Protein AF-A0A1H8G349-F1 (afdb_monomer)

Radius of gyration: 17.14 Å; Cα contacts (8 Å, |Δi|>4): 91; chains: 1; bounding box: 34×31×51 Å

Sequence (116 aa):
MIALGVAALLVVVFLASGEGEAGPAPLNGSLQYAPAMGALAVFAILTWRRGHVLRHWALAAAGVFALSLVFRTVDLAVCAAFPTGSHFMWHVLNGAMVAILLQMLVRAPAVGRMRA

Solvent-accessible surface area (backbone atoms only — not comparable to full-atom values): 6381 Å² total; per-residue (Å²): 109,68,70,59,52,51,50,52,49,52,51,40,49,57,51,50,62,69,72,82,65,100,58,91,40,68,53,68,58,49,59,44,46,47,52,61,52,49,53,40,44,52,50,18,52,54,29,48,77,67,68,41,93,60,20,66,43,36,43,49,26,36,51,36,42,55,53,16,50,50,32,41,42,43,16,77,75,42,27,83,84,38,84,82,42,36,50,66,53,22,55,53,28,47,53,48,23,52,50,39,51,50,54,41,59,75,66,50,78,62,96,82,70,87,76,128

Structure (mmCIF, N/CA/C/O backbone):
data_AF-A0A1H8G349-F1
#
_entry.id   AF-A0A1H8G349-F1
#
loop_
_atom_site.group_PDB
_atom_site.id
_atom_site.type_symbol
_atom_site.label_atom_id
_atom_site.label_alt_id
_atom_site.label_comp_id
_atom_site.label_asym_id
_atom_site.label_entity_id
_atom_site.label_seq_id
_atom_site.pdbx_PDB_ins_code
_atom_site.Cartn_x
_atom_site.Cartn_y
_atom_site.Cartn_z
_atom_site.occupancy
_atom_site.B_iso_or_equiv
_atom_site.auth_seq_id
_atom_site.auth_comp_id
_atom_site.auth_asym_id
_atom_site.auth_atom_id
_atom_site.pdbx_PDB_model_num
ATOM 1 N N . MET A 1 1 ? -6.806 18.713 18.570 1.00 50.72 1 MET A N 1
ATOM 2 C CA . MET A 1 1 ? -7.136 17.483 17.808 1.00 50.72 1 MET A CA 1
ATOM 3 C C . MET A 1 1 ? -7.536 17.796 16.368 1.00 50.72 1 MET A C 1
ATOM 5 O O . MET A 1 1 ? -6.906 17.260 15.472 1.00 50.72 1 MET A O 1
ATOM 9 N N . ILE A 1 2 ? -8.484 18.714 16.133 1.00 47.91 2 ILE A N 1
ATOM 10 C CA . ILE A 1 2 ? -8.919 19.113 14.776 1.00 47.91 2 ILE A CA 1
ATOM 11 C C . ILE A 1 2 ? -7.767 19.721 13.954 1.00 47.91 2 ILE A C 1
ATOM 13 O O . ILE A 1 2 ? -7.504 19.259 12.853 1.00 47.91 2 ILE A O 1
ATOM 17 N N . ALA A 1 3 ? -7.002 20.662 14.519 1.00 46.59 3 ALA A N 1
ATOM 18 C CA . ALA A 1 3 ? -5.862 21.285 13.830 1.00 46.59 3 ALA A CA 1
ATOM 19 C C . ALA A 1 3 ? -4.746 20.292 13.440 1.00 46.59 3 ALA A C 1
ATOM 21 O O . ALA A 1 3 ? -4.138 20.430 12.386 1.00 46.59 3 ALA A O 1
ATOM 22 N N . LEU A 1 4 ? -4.518 19.252 14.253 1.00 62.00 4 LEU A N 1
ATOM 23 C CA . LEU A 1 4 ? -3.548 18.192 13.950 1.00 62.00 4 LEU A CA 1
ATOM 24 C C . LEU A 1 4 ? -4.054 17.259 12.841 1.00 62.00 4 LEU A C 1
ATOM 26 O O . LEU A 1 4 ? -3.272 16.849 11.990 1.00 62.00 4 LEU A O 1
ATOM 30 N N . GLY A 1 5 ? -5.357 16.961 12.823 1.00 59.41 5 GLY A N 1
ATOM 31 C CA . GLY A 1 5 ? -5.985 16.196 11.744 1.00 59.41 5 GLY A CA 1
ATOM 32 C C . GLY A 1 5 ? -5.969 16.945 10.411 1.00 59.41 5 GLY A C 1
ATOM 33 O O . GLY A 1 5 ? -5.656 16.352 9.385 1.00 59.41 5 GLY A O 1
ATOM 34 N N . VAL A 1 6 ? -6.225 18.256 10.434 1.00 60.81 6 VAL A N 1
ATOM 35 C CA . VAL A 1 6 ? -6.151 19.126 9.249 1.00 60.81 6 VAL A CA 1
ATOM 36 C C . VAL A 1 6 ? -4.711 19.252 8.750 1.00 60.81 6 VAL A C 1
ATOM 38 O O . VAL A 1 6 ? -4.479 19.110 7.557 1.00 60.81 6 VAL A O 1
ATOM 41 N N . ALA A 1 7 ? -3.729 19.433 9.636 1.00 62.72 7 ALA A N 1
ATOM 42 C CA . ALA A 1 7 ? -2.320 19.484 9.244 1.00 62.72 7 ALA A CA 1
ATOM 43 C C . ALA A 1 7 ? -1.836 18.157 8.635 1.00 62.72 7 ALA A C 1
ATOM 45 O O . ALA A 1 7 ? -1.178 18.163 7.600 1.00 62.72 7 ALA A O 1
ATOM 46 N N . ALA A 1 8 ? -2.209 17.016 9.225 1.00 68.81 8 ALA A N 1
ATOM 47 C CA . ALA A 1 8 ? -1.892 15.705 8.664 1.00 68.81 8 ALA A CA 1
ATOM 48 C C . ALA A 1 8 ? -2.554 15.496 7.292 1.00 68.81 8 ALA A C 1
ATOM 50 O O . ALA A 1 8 ? -1.901 15.015 6.370 1.00 68.81 8 ALA A O 1
ATOM 51 N N . LEU A 1 9 ? -3.819 15.905 7.138 1.00 70.62 9 LEU A N 1
ATOM 52 C CA . LEU A 1 9 ? -4.535 15.843 5.865 1.00 70.62 9 LEU A CA 1
ATOM 53 C C . LEU A 1 9 ? -3.862 16.717 4.800 1.00 70.62 9 LEU A C 1
ATOM 55 O O . LEU A 1 9 ? -3.625 16.244 3.696 1.00 70.62 9 LEU A O 1
ATOM 59 N N . LEU A 1 10 ? -3.506 17.958 5.134 1.00 66.12 10 LEU A N 1
ATOM 60 C CA . LEU A 1 10 ? -2.839 18.885 4.218 1.00 66.12 10 LEU A CA 1
ATOM 61 C C . LEU A 1 10 ? -1.447 18.393 3.810 1.00 66.12 10 LEU A C 1
ATOM 63 O O . LEU A 1 10 ? -1.094 18.503 2.643 1.00 66.12 10 LEU A O 1
ATOM 67 N N . VAL A 1 11 ? -0.681 17.800 4.730 1.00 66.19 11 VAL A N 1
ATOM 68 C CA . VAL A 1 11 ? 0.620 17.183 4.421 1.00 66.19 11 VAL A CA 1
ATOM 69 C C . VAL A 1 11 ? 0.448 15.975 3.502 1.00 66.19 11 VAL A C 1
ATOM 71 O O . VAL A 1 11 ? 1.182 15.838 2.530 1.00 66.19 11 VAL A O 1
ATOM 74 N N . VAL A 1 12 ? -0.538 15.113 3.764 1.00 67.31 12 VAL A N 1
ATOM 75 C CA . VAL A 1 12 ? -0.835 13.961 2.899 1.00 67.31 12 VAL A CA 1
ATOM 76 C C . VAL A 1 12 ? -1.261 14.416 1.504 1.00 67.31 12 VAL A C 1
ATOM 78 O O . VAL A 1 12 ? -0.772 13.864 0.524 1.00 67.31 12 VAL A O 1
ATOM 81 N N . VAL A 1 13 ? -2.121 15.433 1.410 1.00 67.88 13 VAL A N 1
ATOM 82 C CA . VAL A 1 13 ? -2.568 16.009 0.135 1.00 67.88 13 VAL A CA 1
ATOM 83 C C . VAL A 1 13 ? -1.396 16.637 -0.615 1.00 67.88 13 VAL A C 1
ATOM 85 O O . VAL A 1 13 ? -1.206 16.314 -1.778 1.00 67.88 13 VAL A O 1
ATOM 88 N N . PHE A 1 14 ? -0.570 17.446 0.053 1.00 67.00 14 PHE A N 1
ATOM 89 C CA . PHE A 1 14 ? 0.598 18.101 -0.543 1.00 67.00 14 PHE A CA 1
ATOM 90 C C . PHE A 1 14 ? 1.635 17.101 -1.077 1.00 67.00 14 PHE A C 1
ATOM 92 O O . PHE A 1 14 ? 2.177 17.282 -2.163 1.00 67.00 14 PHE A O 1
ATOM 99 N N . LEU A 1 15 ? 1.894 16.018 -0.336 1.00 64.44 15 LEU A N 1
ATOM 100 C CA . LEU A 1 15 ? 2.810 14.961 -0.769 1.00 64.44 15 LEU A CA 1
ATOM 101 C C . LEU A 1 15 ? 2.214 14.070 -1.877 1.00 64.44 15 LEU A C 1
ATOM 103 O O . LEU A 1 15 ? 2.966 13.476 -2.645 1.00 64.44 15 LEU A O 1
ATOM 107 N N . ALA A 1 16 ? 0.884 13.959 -1.955 1.00 60.84 16 ALA A N 1
ATOM 108 C CA . ALA A 1 16 ? 0.184 13.220 -3.008 1.00 60.84 16 ALA A CA 1
ATOM 109 C C . ALA A 1 16 ? 0.005 14.043 -4.298 1.00 60.84 16 ALA A C 1
ATOM 111 O O . ALA A 1 16 ? -0.092 13.462 -5.373 1.00 60.84 16 ALA A O 1
ATOM 112 N N . SER A 1 17 ? -0.013 15.378 -4.204 1.00 62.50 17 SER A N 1
ATOM 113 C CA . SER A 1 17 ? -0.189 16.310 -5.327 1.00 62.50 17 SER A CA 1
ATOM 114 C C . SER A 1 17 ? 1.108 16.669 -6.061 1.00 62.50 17 SER A C 1
ATOM 116 O O . SER A 1 17 ? 1.125 17.628 -6.828 1.00 62.50 17 SER A O 1
ATOM 118 N N . GLY A 1 18 ? 2.206 15.947 -5.817 1.00 55.56 18 GLY A N 1
ATOM 119 C CA . GLY A 1 18 ? 3.453 16.088 -6.570 1.00 55.56 18 GLY A CA 1
ATOM 120 C C . GLY A 1 18 ? 3.299 15.565 -7.998 1.00 55.56 18 GLY A C 1
ATOM 121 O O . GLY A 1 18 ? 3.813 14.497 -8.324 1.00 55.56 18 GLY A O 1
ATOM 122 N N . GLU A 1 19 ? 2.557 16.287 -8.833 1.00 51.28 19 GLU A N 1
ATOM 123 C CA . GLU A 1 19 ? 2.475 16.022 -10.263 1.00 51.28 19 GLU A CA 1
ATOM 124 C C . GLU A 1 19 ? 3.717 16.564 -10.979 1.00 51.28 19 GLU A C 1
ATOM 126 O O . GLU A 1 19 ? 4.107 17.714 -10.795 1.00 51.28 19 GLU A O 1
ATOM 131 N N . GLY A 1 20 ? 4.280 15.739 -11.863 1.00 52.00 20 GLY A N 1
ATOM 132 C CA . GLY A 1 20 ? 4.875 16.234 -13.102 1.00 52.00 20 GLY A CA 1
ATOM 133 C C . GLY A 1 20 ? 6.312 16.740 -13.037 1.00 52.00 20 GLY A C 1
ATOM 134 O O . GLY A 1 20 ? 6.565 17.912 -13.274 1.00 52.00 20 GLY A O 1
ATOM 135 N N . GLU A 1 21 ? 7.272 15.831 -12.906 1.00 45.91 21 GLU A N 1
ATOM 136 C CA . GLU A 1 21 ? 8.562 16.029 -13.572 1.00 45.91 21 GLU A CA 1
ATOM 137 C C . GLU A 1 21 ? 8.535 15.182 -14.848 1.00 45.91 21 GLU A C 1
ATOM 139 O O . GLU A 1 21 ? 8.532 13.953 -14.787 1.00 45.91 21 GLU A O 1
ATOM 144 N N . ALA A 1 22 ? 8.496 15.835 -16.013 1.00 49.28 22 ALA A N 1
ATOM 145 C CA . ALA A 1 22 ? 8.63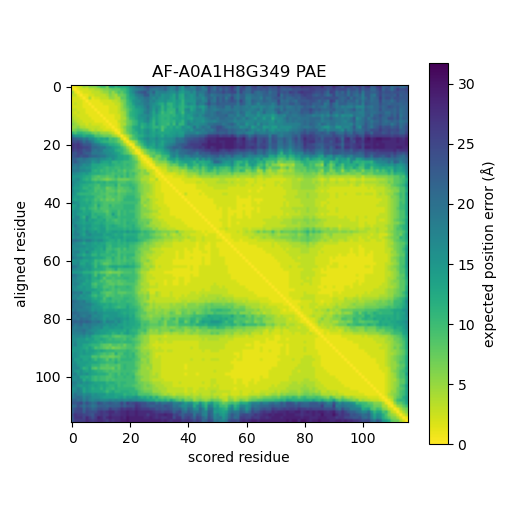1 15.227 -17.34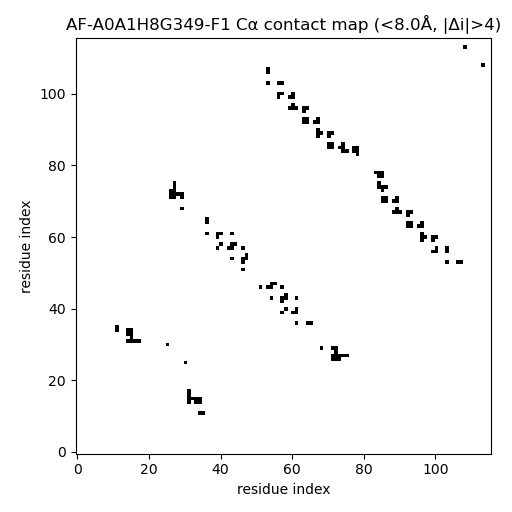3 1.00 49.28 22 ALA A CA 1
ATOM 146 C C . ALA A 1 22 ? 10.069 14.718 -17.616 1.00 49.28 22 ALA A C 1
ATOM 148 O O . ALA A 1 22 ? 10.578 14.800 -18.733 1.00 49.28 22 ALA A O 1
ATOM 149 N N . GLY A 1 23 ? 10.734 14.218 -16.573 1.00 54.38 23 GLY A N 1
ATOM 150 C CA . GLY A 1 23 ? 12.042 13.573 -16.582 1.00 54.38 23 GLY A 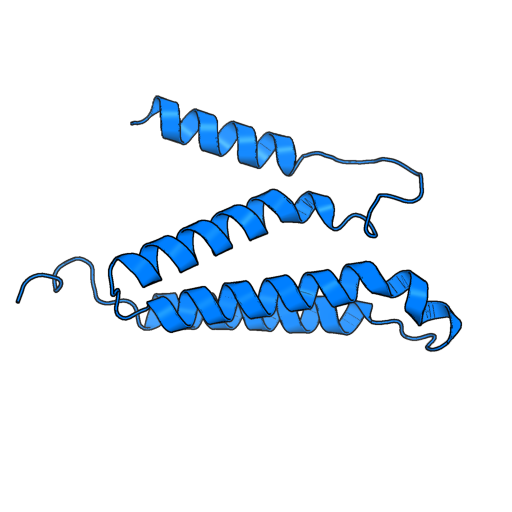CA 1
ATOM 151 C C . GLY A 1 23 ? 11.948 12.163 -15.986 1.00 54.38 23 GLY A C 1
ATOM 152 O O . GLY A 1 23 ? 10.853 11.714 -15.640 1.00 54.38 23 GLY A O 1
ATOM 153 N N . PRO A 1 24 ? 13.064 11.424 -15.856 1.00 58.53 24 PRO A N 1
ATOM 154 C CA . PRO A 1 24 ? 13.068 10.136 -15.173 1.00 58.53 24 PRO A CA 1
ATOM 155 C C . PRO A 1 24 ? 12.737 10.356 -13.691 1.00 58.53 24 PRO A C 1
ATOM 157 O O . PRO A 1 24 ? 13.614 10.610 -12.867 1.00 58.53 24 PRO A O 1
ATOM 160 N N . ALA A 1 25 ? 11.445 10.307 -13.361 1.00 63.75 25 ALA A N 1
ATOM 161 C CA . ALA A 1 25 ? 10.964 10.494 -12.006 1.00 63.75 25 ALA A CA 1
ATOM 162 C C . ALA A 1 25 ? 11.632 9.453 -11.089 1.00 63.75 25 ALA A C 1
ATOM 164 O O . ALA A 1 25 ? 11.626 8.259 -11.424 1.00 63.75 25 ALA A O 1
ATOM 165 N N . PRO A 1 26 ? 12.186 9.860 -9.933 1.00 66.25 26 PRO A N 1
ATOM 166 C CA . PRO A 1 26 ? 12.827 8.927 -9.023 1.00 66.25 26 PRO A CA 1
ATOM 167 C C . PRO A 1 26 ? 11.868 7.782 -8.672 1.00 66.25 26 PRO A C 1
ATOM 169 O O . PRO A 1 26 ? 10.692 8.001 -8.368 1.00 66.25 26 PRO A O 1
ATOM 172 N N . LEU A 1 27 ? 12.371 6.546 -8.744 1.00 70.12 27 LEU A N 1
ATOM 173 C CA . LEU A 1 27 ? 11.608 5.315 -8.491 1.00 70.12 27 LEU A CA 1
ATOM 174 C C . LEU A 1 27 ? 10.373 5.131 -9.404 1.00 70.12 27 LEU A C 1
ATOM 176 O O . LEU A 1 27 ? 9.345 4.616 -8.957 1.00 70.12 27 LEU A O 1
A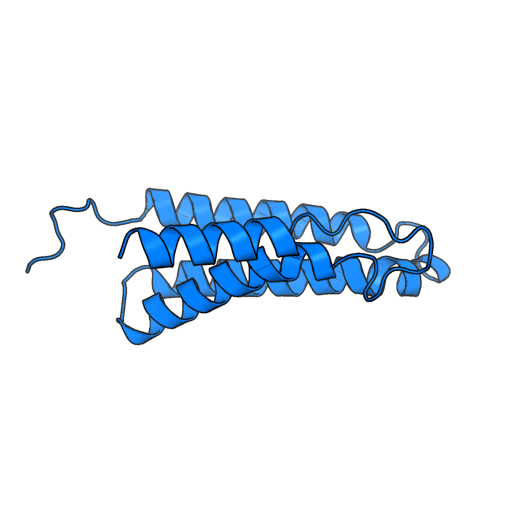TOM 180 N N . ASN A 1 28 ? 10.433 5.571 -10.665 1.00 77.25 28 ASN A N 1
ATOM 181 C CA . ASN A 1 28 ? 9.335 5.480 -11.646 1.00 77.25 28 ASN A CA 1
ATOM 182 C C . ASN A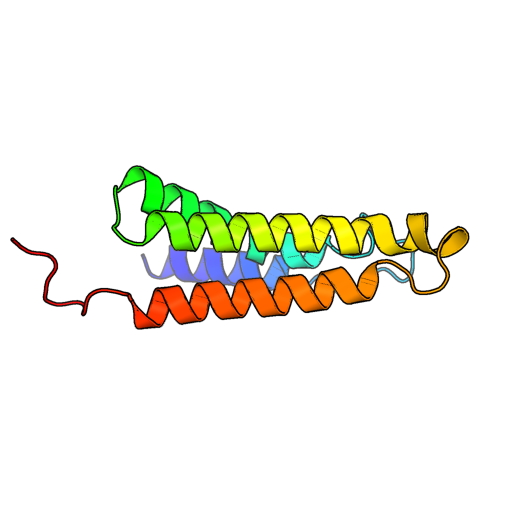 1 28 ? 8.023 6.116 -11.146 1.00 77.25 28 ASN A C 1
ATOM 184 O O . ASN A 1 28 ? 6.924 5.569 -11.304 1.00 77.25 28 ASN A O 1
ATOM 188 N N . GLY A 1 29 ? 8.142 7.257 -10.461 1.00 74.50 29 GLY A N 1
ATOM 189 C CA . GLY A 1 29 ? 6.998 7.974 -9.899 1.00 74.50 29 GLY A CA 1
ATOM 190 C C . GLY A 1 29 ? 6.324 7.244 -8.734 1.00 74.50 29 GLY A C 1
ATOM 191 O O . GLY A 1 29 ? 5.166 7.520 -8.432 1.00 74.50 29 GLY A O 1
ATOM 192 N N . SER A 1 30 ? 7.008 6.306 -8.068 1.00 80.50 30 SER A N 1
ATOM 193 C CA . SER A 1 30 ? 6.458 5.608 -6.895 1.00 80.50 30 SER A CA 1
ATOM 194 C C . SER A 1 30 ? 6.399 6.492 -5.640 1.00 80.50 30 SER A C 1
ATOM 196 O O . SER A 1 30 ? 5.682 6.171 -4.695 1.00 80.50 30 SER A O 1
ATOM 198 N N . LEU A 1 31 ? 7.107 7.629 -5.632 1.00 82.44 31 LEU A N 1
ATOM 199 C CA . LEU A 1 31 ? 7.134 8.572 -4.506 1.00 82.44 31 LEU A CA 1
ATOM 200 C C . LEU A 1 31 ? 5.764 9.180 -4.180 1.00 82.44 31 LEU A C 1
ATOM 202 O O . LEU A 1 31 ? 5.484 9.417 -3.008 1.00 82.44 31 LEU A O 1
ATOM 206 N N . GLN A 1 32 ? 4.878 9.336 -5.167 1.00 81.38 32 GLN A N 1
ATOM 207 C CA . GLN A 1 32 ? 3.503 9.804 -4.935 1.00 81.38 32 GLN A CA 1
ATOM 208 C C . GLN A 1 32 ? 2.703 8.873 -4.001 1.00 81.38 32 GLN A C 1
ATOM 210 O O . GLN A 1 32 ? 1.742 9.294 -3.365 1.00 81.38 32 GLN A O 1
ATOM 215 N N . TYR A 1 33 ? 3.107 7.600 -3.880 1.00 85.38 33 TYR A N 1
ATOM 216 C CA . TYR A 1 33 ? 2.476 6.628 -2.985 1.00 85.38 33 TYR A CA 1
ATOM 217 C C . TYR A 1 33 ? 3.062 6.642 -1.569 1.00 85.38 33 TYR A C 1
ATOM 219 O O . TYR A 1 33 ? 2.514 5.980 -0.684 1.00 85.38 33 TYR A O 1
ATOM 227 N N . ALA A 1 34 ? 4.145 7.388 -1.316 1.00 83.81 34 ALA A N 1
ATOM 228 C CA . ALA A 1 34 ? 4.787 7.447 -0.005 1.00 83.81 34 ALA A CA 1
ATOM 229 C C . ALA A 1 34 ? 3.828 7.865 1.129 1.00 83.81 34 ALA A C 1
ATOM 231 O O . ALA A 1 34 ? 3.877 7.227 2.183 1.00 83.81 34 ALA A O 1
ATOM 232 N N . PRO A 1 35 ? 2.904 8.834 0.950 1.00 84.94 35 PRO A N 1
ATOM 233 C CA . PRO A 1 35 ? 1.933 9.180 1.991 1.00 84.94 35 PRO A CA 1
ATOM 234 C C . PRO A 1 35 ? 0.975 8.033 2.304 1.00 84.94 35 PRO A C 1
ATOM 236 O O . PRO A 1 35 ? 0.739 7.726 3.471 1.00 84.94 35 PRO A O 1
ATOM 239 N N . ALA A 1 36 ? 0.460 7.360 1.270 1.00 87.62 36 ALA A N 1
ATOM 240 C CA . ALA A 1 36 ? -0.434 6.217 1.430 1.00 87.62 36 ALA A CA 1
ATOM 241 C C . ALA A 1 36 ? 0.278 5.047 2.127 1.00 87.62 36 ALA A C 1
ATOM 243 O O . ALA A 1 36 ? -0.255 4.463 3.072 1.00 87.62 36 ALA A O 1
ATOM 244 N N . MET A 1 37 ? 1.514 4.749 1.713 1.00 91.81 37 MET A N 1
ATOM 245 C CA . MET A 1 37 ? 2.333 3.697 2.314 1.00 91.81 37 MET A CA 1
ATOM 246 C C . MET A 1 37 ? 2.673 4.036 3.768 1.00 91.81 37 MET A C 1
ATOM 248 O O . MET A 1 37 ? 2.555 3.181 4.645 1.00 91.81 37 MET A O 1
ATOM 252 N N . GLY A 1 38 ? 3.029 5.293 4.045 1.00 89.06 38 GLY A N 1
ATOM 253 C CA . GLY A 1 38 ? 3.293 5.795 5.390 1.00 89.06 38 GLY A CA 1
ATOM 254 C C . GLY A 1 38 ? 2.073 5.677 6.302 1.00 89.06 38 GLY A C 1
ATOM 255 O O . GLY A 1 38 ? 2.182 5.142 7.405 1.00 89.06 38 GLY A O 1
ATOM 256 N N . ALA A 1 39 ? 0.895 6.094 5.834 1.00 87.94 39 ALA A N 1
ATOM 257 C CA . ALA A 1 39 ? -0.352 5.973 6.586 1.00 87.94 39 ALA A CA 1
ATOM 258 C C . ALA A 1 39 ? -0.686 4.507 6.909 1.00 87.94 39 ALA A C 1
ATOM 260 O O . ALA A 1 39 ? -0.980 4.175 8.062 1.00 87.94 39 ALA A O 1
ATOM 261 N N . LEU A 1 40 ? -0.583 3.617 5.917 1.00 93.00 40 LEU A N 1
ATOM 262 C CA . LEU A 1 40 ? -0.857 2.193 6.093 1.00 93.00 40 LEU A CA 1
ATOM 263 C C . LEU A 1 40 ? 0.161 1.522 7.031 1.00 93.00 40 LEU A C 1
ATOM 265 O O . LEU A 1 40 ? -0.230 0.738 7.896 1.00 93.00 40 LEU A O 1
ATOM 269 N N . ALA A 1 41 ? 1.446 1.875 6.931 1.00 92.81 41 ALA A N 1
ATOM 270 C CA . ALA A 1 41 ? 2.494 1.383 7.824 1.00 92.81 41 ALA A CA 1
ATOM 271 C C . ALA A 1 41 ? 2.278 1.841 9.274 1.00 92.81 41 ALA A C 1
ATOM 273 O O . ALA A 1 41 ? 2.321 1.021 10.193 1.00 92.81 41 ALA A O 1
ATOM 274 N N . VAL A 1 42 ? 1.987 3.128 9.493 1.00 92.94 42 VAL A N 1
ATOM 275 C CA . VAL A 1 42 ? 1.666 3.662 10.826 1.00 92.94 42 VAL A CA 1
ATOM 276 C C . VAL A 1 42 ? 0.457 2.934 11.407 1.00 92.94 42 VAL A C 1
ATOM 278 O O . VAL A 1 42 ? 0.496 2.493 12.556 1.00 92.94 42 VAL A O 1
ATOM 281 N N . PHE A 1 43 ? -0.5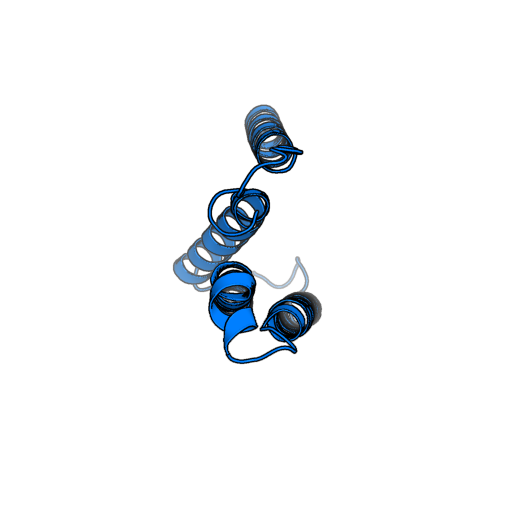97 2.739 10.616 1.00 90.69 43 PHE A N 1
ATOM 282 C CA . PHE A 1 43 ? -1.786 2.017 11.055 1.00 90.69 43 PHE A CA 1
ATOM 283 C C . PHE A 1 43 ? -1.490 0.550 11.413 1.00 90.69 43 PHE A C 1
ATOM 285 O O . PHE A 1 43 ? -1.927 0.064 12.463 1.00 90.69 43 PHE A O 1
ATOM 292 N N . ALA A 1 44 ? -0.688 -0.146 10.606 1.00 92.50 44 ALA A N 1
ATOM 293 C CA . ALA A 1 44 ? -0.250 -1.510 10.890 1.00 92.50 44 ALA A CA 1
ATOM 294 C C . ALA A 1 44 ? 0.582 -1.599 12.185 1.00 92.50 44 ALA A C 1
ATOM 296 O O . ALA A 1 44 ? 0.335 -2.462 13.029 1.00 92.50 44 ALA A O 1
ATOM 297 N N . ILE A 1 45 ? 1.506 -0.660 12.410 1.00 94.44 45 ILE A N 1
ATOM 298 C CA . ILE A 1 45 ? 2.315 -0.594 13.639 1.00 94.44 45 ILE A CA 1
ATOM 299 C C . ILE A 1 45 ? 1.436 -0.315 14.863 1.00 94.44 45 ILE A C 1
ATOM 301 O O . ILE A 1 45 ? 1.591 -0.958 15.904 1.00 94.44 45 ILE A O 1
ATOM 305 N N . LEU A 1 46 ? 0.500 0.632 14.762 1.00 92.62 46 LEU A N 1
ATOM 306 C CA . LEU A 1 46 ? -0.393 0.987 15.864 1.00 92.62 46 LEU A CA 1
ATOM 307 C C . LEU A 1 46 ? -1.318 -0.174 16.246 1.00 92.62 46 LEU A C 1
ATOM 309 O O . LEU A 1 46 ? -1.492 -0.448 17.435 1.00 92.62 46 LEU A O 1
ATOM 313 N N . THR A 1 47 ? -1.896 -0.869 15.263 1.00 91.94 47 THR A N 1
ATOM 314 C CA . THR A 1 47 ? -2.754 -2.040 15.512 1.00 91.94 47 THR A CA 1
ATOM 315 C C . THR A 1 47 ? -1.964 -3.209 16.101 1.00 91.94 47 THR A C 1
ATOM 317 O O . THR A 1 47 ? -2.463 -3.872 17.013 1.00 91.94 47 THR A O 1
ATOM 320 N N . TRP A 1 48 ? -0.716 -3.416 15.666 1.00 93.50 48 TRP A N 1
ATOM 321 C CA . TRP A 1 48 ? 0.193 -4.400 16.256 1.00 93.50 48 TRP A CA 1
ATOM 322 C C . TRP A 1 48 ? 0.505 -4.099 17.724 1.00 93.50 48 TRP A C 1
ATOM 324 O O . TRP A 1 48 ? 0.275 -4.947 18.586 1.00 93.50 48 TRP A O 1
ATOM 334 N N . ARG A 1 49 ? 0.961 -2.874 18.024 1.00 94.31 49 ARG A N 1
ATOM 335 C CA . ARG A 1 49 ? 1.343 -2.454 19.385 1.00 94.31 49 ARG A CA 1
ATOM 336 C C . ARG A 1 49 ? 0.183 -2.501 20.378 1.00 94.31 49 ARG A C 1
ATOM 338 O O . ARG A 1 49 ? 0.412 -2.743 21.555 1.00 94.31 49 ARG A O 1
ATOM 345 N N . ARG A 1 50 ? -1.051 -2.283 19.916 1.00 91.75 50 ARG A N 1
ATOM 346 C CA . ARG A 1 50 ? -2.261 -2.367 20.753 1.00 91.75 50 ARG A CA 1
ATOM 347 C C . ARG A 1 50 ? -2.847 -3.776 20.865 1.00 91.75 50 ARG A C 1
ATOM 349 O O . ARG A 1 50 ? -3.902 -3.929 21.467 1.00 91.75 50 ARG A O 1
ATOM 356 N N . GLY A 1 51 ? -2.220 -4.788 20.262 1.00 90.56 51 GLY A N 1
ATOM 357 C CA . GLY A 1 51 ? -2.737 -6.156 20.289 1.00 90.56 51 GLY A CA 1
ATOM 358 C C . GLY A 1 51 ? -4.100 -6.310 19.606 1.00 90.56 51 GLY A C 1
ATOM 359 O O . GLY A 1 51 ? -4.854 -7.213 19.951 1.00 90.56 51 GLY A O 1
ATOM 360 N N . HIS A 1 52 ? -4.435 -5.432 18.655 1.00 88.94 52 HIS A N 1
ATOM 361 C CA . HIS A 1 52 ? -5.753 -5.427 18.029 1.00 88.94 52 HIS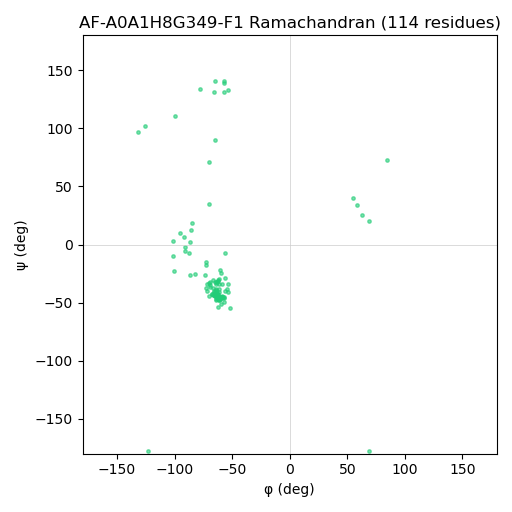 A CA 1
ATOM 362 C C . HIS A 1 52 ? -5.984 -6.716 17.229 1.00 88.94 52 HIS A C 1
ATOM 364 O O . HIS A 1 52 ? -5.092 -7.173 16.510 1.00 88.94 52 HIS A O 1
ATOM 370 N N . VAL A 1 53 ? -7.204 -7.260 17.282 1.00 90.12 53 VAL A N 1
ATOM 371 C CA . VAL A 1 53 ? -7.572 -8.517 16.597 1.00 90.12 53 VAL A CA 1
ATOM 372 C C . VAL A 1 53 ? -7.293 -8.476 15.088 1.00 90.12 53 VAL A C 1
ATOM 374 O O . VAL A 1 53 ? -6.954 -9.485 14.478 1.00 90.12 53 VAL A O 1
ATOM 377 N N . LEU A 1 54 ? -7.350 -7.285 14.484 1.00 91.06 54 LEU A N 1
ATOM 378 C CA . LEU A 1 54 ? -7.117 -7.092 13.052 1.00 91.06 54 LEU A CA 1
ATOM 379 C C . LEU A 1 54 ? -5.659 -6.773 12.665 1.00 91.06 54 LEU A C 1
ATOM 381 O O . LEU A 1 54 ? -5.400 -6.474 11.501 1.00 91.06 54 LEU A O 1
ATOM 385 N N . ARG A 1 55 ? -4.692 -6.820 13.594 1.00 93.31 55 ARG A N 1
ATOM 386 C CA . ARG A 1 55 ? -3.287 -6.432 13.323 1.00 93.31 55 ARG A CA 1
ATOM 387 C C . ARG A 1 55 ? -2.661 -7.173 12.137 1.00 93.31 55 ARG A C 1
ATOM 389 O O . ARG A 1 55 ? -1.925 -6.581 11.357 1.00 93.31 55 ARG A O 1
ATOM 396 N N . HIS A 1 56 ? -2.981 -8.458 11.982 1.00 95.56 56 HIS A N 1
ATOM 397 C CA . HIS A 1 56 ? -2.430 -9.291 10.913 1.00 95.56 56 HIS A CA 1
ATOM 398 C C . HIS A 1 56 ? -2.960 -8.873 9.537 1.00 95.56 56 HIS A C 1
ATOM 400 O O . HIS A 1 56 ? -2.218 -8.924 8.564 1.00 95.56 56 HIS A O 1
ATOM 406 N N . TRP A 1 57 ? -4.198 -8.375 9.466 1.00 95.31 57 TRP A N 1
ATOM 407 C CA . TRP A 1 57 ? -4.776 -7.845 8.231 1.00 95.31 57 TRP A CA 1
ATOM 408 C C . TRP A 1 57 ? -4.114 -6.533 7.812 1.00 95.31 57 TRP A C 1
ATOM 410 O O . TRP A 1 57 ? -3.755 -6.372 6.649 1.00 95.31 57 TRP A O 1
ATOM 420 N N . ALA A 1 58 ? -3.892 -5.622 8.765 1.00 94.56 58 ALA A N 1
ATOM 421 C CA . ALA A 1 58 ? -3.209 -4.358 8.497 1.00 94.56 58 ALA A CA 1
ATOM 422 C C . ALA A 1 58 ? -1.753 -4.580 8.046 1.00 94.56 58 ALA A C 1
ATOM 424 O O . ALA A 1 58 ? -1.306 -3.959 7.084 1.00 94.56 58 ALA A O 1
ATOM 425 N N . LEU A 1 59 ? -1.031 -5.505 8.693 1.00 96.56 59 LEU A N 1
ATOM 426 C CA . LEU A 1 59 ? 0.326 -5.888 8.288 1.00 96.56 59 LEU A CA 1
ATOM 427 C C . LEU A 1 59 ? 0.358 -6.552 6.908 1.00 96.56 59 LEU A C 1
ATOM 429 O O . LEU A 1 59 ? 1.229 -6.225 6.106 1.00 96.56 59 LEU A O 1
ATOM 433 N N . ALA A 1 60 ? -0.592 -7.444 6.613 1.00 97.75 60 ALA A N 1
ATOM 434 C CA . ALA A 1 60 ? -0.688 -8.082 5.304 1.00 97.75 60 ALA A CA 1
ATOM 435 C C . ALA A 1 60 ? -0.939 -7.049 4.198 1.00 97.75 60 ALA A C 1
ATOM 437 O O . ALA A 1 60 ? -0.234 -7.053 3.193 1.00 97.75 60 ALA A O 1
ATOM 438 N N . ALA A 1 61 ? -1.876 -6.117 4.403 1.00 97.44 61 ALA A N 1
ATOM 439 C CA . ALA A 1 61 ? -2.134 -5.039 3.451 1.00 97.44 61 ALA A CA 1
ATOM 440 C C . ALA A 1 61 ? -0.889 -4.162 3.235 1.00 97.44 61 ALA A C 1
ATOM 442 O O . ALA A 1 61 ? -0.529 -3.891 2.091 1.00 97.44 61 ALA A O 1
ATOM 443 N N . ALA A 1 62 ? -0.196 -3.771 4.312 1.00 96.69 62 ALA A N 1
ATOM 444 C CA . ALA A 1 62 ? 1.036 -2.986 4.226 1.00 96.69 62 ALA A CA 1
ATOM 445 C C . ALA A 1 62 ? 2.142 -3.724 3.453 1.00 96.69 62 ALA A C 1
ATOM 447 O O 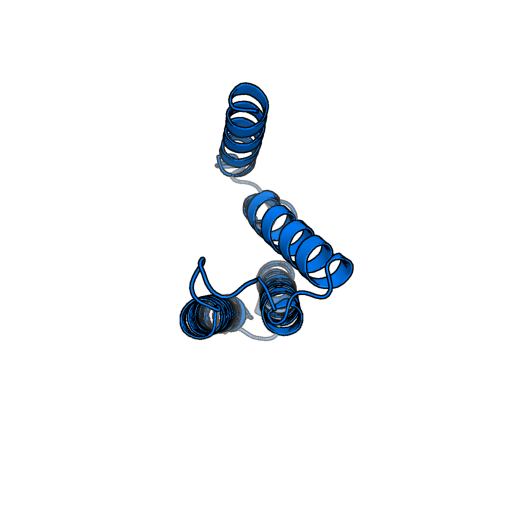. ALA A 1 62 ? 2.780 -3.138 2.582 1.00 96.69 62 ALA A O 1
ATOM 448 N N . GLY A 1 63 ? 2.346 -5.014 3.735 1.00 97.88 63 GLY A N 1
ATOM 449 C CA . GLY A 1 63 ? 3.346 -5.836 3.050 1.00 97.88 63 GLY A CA 1
ATOM 450 C C . GLY A 1 63 ? 3.042 -6.025 1.563 1.00 97.88 63 GLY A C 1
ATOM 451 O O . GLY A 1 63 ? 3.930 -5.861 0.729 1.00 97.88 63 GLY A O 1
ATOM 452 N N . VAL A 1 64 ? 1.780 -6.302 1.218 1.00 98.31 64 VAL A N 1
ATOM 453 C CA . VAL A 1 64 ? 1.340 -6.431 -0.180 1.00 98.31 64 VAL A CA 1
ATOM 454 C C . VAL A 1 64 ? 1.495 -5.108 -0.928 1.00 98.31 64 VAL A C 1
ATOM 456 O O . VAL A 1 64 ? 1.959 -5.105 -2.069 1.00 98.31 64 VAL A O 1
ATOM 459 N N . PHE A 1 65 ? 1.177 -3.977 -0.292 1.00 97.50 65 PHE A N 1
ATOM 460 C CA . PHE A 1 65 ? 1.361 -2.669 -0.914 1.00 97.50 65 PHE A CA 1
ATOM 461 C C . PHE A 1 65 ? 2.839 -2.326 -1.125 1.00 97.50 65 PHE A C 1
ATOM 463 O O . PHE A 1 65 ? 3.214 -1.887 -2.210 1.00 97.50 65 PHE A O 1
ATOM 470 N N . ALA A 1 66 ? 3.698 -2.604 -0.142 1.00 96.38 66 ALA A N 1
ATOM 471 C CA . ALA A 1 66 ? 5.140 -2.425 -0.285 1.00 96.38 66 ALA A CA 1
ATOM 472 C C . ALA A 1 66 ? 5.701 -3.264 -1.447 1.00 96.38 66 ALA A C 1
ATOM 474 O O . ALA A 1 66 ? 6.424 -2.737 -2.292 1.00 96.38 66 ALA A O 1
ATOM 475 N N . LEU A 1 67 ? 5.311 -4.542 -1.542 1.00 97.19 67 LEU A N 1
ATOM 476 C CA . LEU A 1 67 ? 5.706 -5.413 -2.652 1.00 97.19 67 LEU A CA 1
ATOM 477 C C . LEU A 1 67 ? 5.194 -4.886 -4.002 1.00 97.19 67 LEU A C 1
ATOM 479 O O . LEU A 1 67 ? 5.918 -4.920 -4.994 1.00 97.19 67 LEU A O 1
ATOM 483 N N . SER A 1 68 ? 3.977 -4.342 -4.037 1.00 96.88 68 SER A N 1
ATOM 484 C CA . SER A 1 68 ? 3.421 -3.697 -5.228 1.00 96.88 68 SER A CA 1
ATOM 485 C C . SER A 1 68 ? 4.302 -2.547 -5.730 1.00 96.88 68 SER A C 1
ATOM 487 O O . SER A 1 68 ? 4.607 -2.460 -6.922 1.00 96.88 68 SER A O 1
ATOM 489 N N . LEU A 1 69 ? 4.772 -1.685 -4.822 1.00 93.50 69 LEU A N 1
ATOM 490 C CA . LEU A 1 69 ? 5.647 -0.562 -5.170 1.00 93.50 69 LEU A CA 1
ATOM 491 C C . LEU A 1 69 ? 7.024 -1.016 -5.672 1.00 93.50 69 LEU A C 1
ATOM 493 O O . LEU A 1 69 ? 7.592 -0.348 -6.539 1.00 93.50 69 LEU A O 1
ATOM 497 N N . VAL A 1 70 ? 7.537 -2.162 -5.206 1.00 93.06 70 VAL A N 1
ATOM 498 C CA . VAL A 1 70 ? 8.758 -2.769 -5.768 1.00 93.06 70 VAL A CA 1
ATOM 499 C C . VAL A 1 70 ? 8.559 -3.084 -7.248 1.00 93.06 70 VAL A C 1
ATOM 501 O O . VAL A 1 70 ? 9.353 -2.627 -8.067 1.00 93.06 70 VAL A O 1
ATOM 504 N N . PHE A 1 71 ? 7.473 -3.774 -7.615 1.00 93.06 71 PHE A N 1
ATOM 505 C CA . PHE A 1 71 ? 7.191 -4.111 -9.018 1.00 93.06 71 PHE A CA 1
ATOM 506 C C . PHE A 1 71 ? 6.996 -2.886 -9.913 1.00 93.06 71 PHE A C 1
ATOM 508 O O . PHE A 1 71 ? 7.367 -2.932 -11.083 1.00 93.06 71 PHE A O 1
ATOM 515 N N . ARG A 1 72 ? 6.470 -1.780 -9.379 1.00 90.81 72 ARG A N 1
ATOM 516 C CA . ARG A 1 72 ? 6.396 -0.509 -10.116 1.00 90.81 72 ARG A CA 1
ATOM 517 C C . ARG A 1 72 ? 7.764 0.156 -10.284 1.00 90.81 72 ARG A C 1
ATOM 519 O O . ARG A 1 72 ? 8.077 0.696 -11.343 1.00 90.81 72 ARG A O 1
ATOM 526 N N . THR A 1 73 ? 8.593 0.101 -9.249 1.00 88.81 73 THR A N 1
ATOM 527 C CA . THR A 1 73 ? 9.925 0.721 -9.239 1.00 88.81 73 THR A CA 1
ATOM 528 C C . THR A 1 73 ? 10.896 0.014 -10.186 1.00 88.81 73 THR A C 1
ATOM 530 O O . THR A 1 73 ? 11.724 0.667 -10.813 1.00 88.81 73 THR A O 1
ATOM 533 N N . VAL A 1 74 ? 10.796 -1.309 -10.325 1.00 89.81 74 VAL A N 1
ATOM 534 C CA . VAL A 1 74 ? 11.694 -2.099 -11.190 1.00 89.81 74 VAL A CA 1
ATOM 535 C C . VAL A 1 74 ? 11.174 -2.274 -12.620 1.00 89.81 74 VAL A C 1
ATOM 537 O O . VAL A 1 74 ? 11.906 -2.779 -13.462 1.00 89.81 74 VAL A O 1
ATOM 540 N N . ASP A 1 75 ? 9.951 -1.825 -12.913 1.00 89.56 75 ASP A N 1
ATOM 541 C CA . ASP A 1 75 ? 9.256 -2.052 -14.189 1.00 89.56 75 ASP A CA 1
ATOM 542 C C . ASP A 1 75 ? 10.094 -1.663 -15.414 1.00 89.56 75 ASP A C 1
ATOM 544 O O . ASP A 1 75 ? 10.386 -2.506 -16.262 1.00 89.56 75 ASP A O 1
ATOM 548 N N . LEU A 1 76 ? 10.590 -0.420 -15.457 1.00 85.38 76 LEU A N 1
ATOM 549 C CA . LEU A 1 76 ? 11.435 0.054 -16.559 1.00 85.38 76 LEU A CA 1
ATOM 550 C C . LEU A 1 76 ? 12.772 -0.696 -16.659 1.00 85.38 76 LEU A C 1
ATOM 552 O O . LEU A 1 76 ? 13.270 -0.899 -17.764 1.00 85.38 76 LEU A O 1
ATOM 556 N N . ALA A 1 77 ? 13.341 -1.137 -15.532 1.00 87.12 77 ALA A N 1
ATOM 557 C CA . ALA A 1 77 ? 14.601 -1.882 -15.517 1.00 87.12 77 ALA A CA 1
ATOM 558 C C . ALA A 1 77 ? 14.437 -3.308 -16.070 1.00 87.12 77 ALA A C 1
ATOM 560 O O . ALA A 1 77 ? 15.345 -3.834 -16.709 1.00 87.12 77 ALA A O 1
ATOM 561 N N . VAL A 1 78 ? 13.275 -3.929 -15.844 1.00 89.25 78 VAL A N 1
ATOM 562 C CA . VAL A 1 78 ? 12.976 -5.299 -16.288 1.00 89.25 78 VAL A CA 1
ATOM 563 C C . VAL A 1 78 ? 12.428 -5.329 -17.721 1.00 89.25 78 VAL A C 1
ATOM 565 O O . VAL A 1 78 ? 12.638 -6.313 -18.432 1.00 89.25 78 VAL A O 1
ATOM 568 N N . CYS A 1 79 ? 11.794 -4.245 -18.181 1.00 88.50 79 CYS A N 1
ATOM 569 C CA . CYS A 1 79 ? 11.159 -4.142 -19.500 1.00 88.50 79 CYS A CA 1
ATOM 570 C C . CYS A 1 79 ? 12.101 -4.492 -20.672 1.00 88.50 79 CYS A C 1
ATOM 572 O O . CYS A 1 79 ? 11.681 -5.120 -21.641 1.00 88.50 79 CYS A O 1
ATOM 574 N N . ALA A 1 80 ? 13.398 -4.175 -20.557 1.00 85.44 80 ALA A N 1
ATOM 575 C CA . ALA A 1 80 ? 14.391 -4.489 -21.588 1.00 85.44 80 ALA A CA 1
ATOM 576 C C . ALA A 1 80 ? 14.586 -6.002 -21.827 1.00 85.44 80 ALA A C 1
ATOM 578 O O . ALA A 1 80 ? 14.869 -6.411 -22.950 1.00 85.44 80 ALA A O 1
ATOM 579 N N . ALA A 1 81 ? 14.436 -6.830 -20.788 1.00 90.50 81 ALA A N 1
ATOM 580 C CA . ALA A 1 81 ? 14.586 -8.287 -20.869 1.00 90.50 81 ALA A CA 1
ATOM 581 C C . ALA A 1 81 ? 13.237 -9.025 -20.935 1.00 90.50 81 ALA A C 1
ATOM 583 O O . ALA A 1 81 ? 13.169 -10.157 -21.414 1.00 90.50 81 ALA A O 1
ATOM 584 N N . PHE A 1 82 ? 12.163 -8.393 -20.461 1.00 89.50 82 PHE A N 1
ATOM 585 C CA . PHE A 1 82 ? 10.810 -8.934 -20.450 1.00 89.50 82 PHE A CA 1
ATOM 586 C C . PHE A 1 82 ? 9.836 -7.878 -20.999 1.00 89.50 82 PHE A C 1
ATOM 588 O O . PHE A 1 82 ? 9.404 -7.012 -20.237 1.00 89.50 82 PHE A O 1
ATOM 595 N N . PRO A 1 83 ? 9.468 -7.938 -22.297 1.00 86.38 83 PRO A N 1
ATOM 596 C CA . PRO A 1 83 ? 8.734 -6.866 -22.988 1.00 86.38 83 PRO A CA 1
ATOM 597 C C . PRO A 1 83 ? 7.368 -6.518 -22.388 1.00 86.38 83 PRO A C 1
ATOM 599 O O . PRO A 1 83 ? 6.873 -5.410 -22.563 1.00 86.38 83 PRO A O 1
ATOM 602 N N . THR A 1 84 ? 6.747 -7.458 -21.675 1.00 88.31 84 THR A N 1
ATOM 603 C CA . THR A 1 84 ? 5.478 -7.237 -20.971 1.00 88.31 84 THR A CA 1
ATOM 604 C C . THR A 1 84 ? 5.642 -6.354 -19.723 1.00 88.31 84 THR A C 1
ATOM 606 O O . THR A 1 84 ? 4.653 -5.826 -19.216 1.00 88.31 84 THR A O 1
ATOM 609 N N . GLY A 1 85 ? 6.870 -6.201 -19.211 1.00 90.38 85 GLY A N 1
ATOM 610 C CA . GLY A 1 85 ? 7.177 -5.478 -17.976 1.00 90.38 85 GLY A CA 1
ATOM 611 C C . GLY A 1 85 ? 6.659 -6.173 -16.713 1.00 90.38 85 GLY A C 1
ATOM 612 O O . GLY A 1 85 ? 6.069 -7.253 -16.756 1.00 90.38 85 GLY A O 1
ATOM 613 N N . SER A 1 86 ? 6.865 -5.550 -15.555 1.00 92.69 86 SER A N 1
ATOM 614 C CA . SER A 1 86 ? 6.273 -5.980 -14.281 1.00 92.69 86 SER A CA 1
ATOM 615 C C . SER A 1 86 ? 5.063 -5.148 -13.856 1.00 92.69 86 SER A C 1
ATOM 617 O O . SER A 1 86 ? 4.477 -5.403 -12.800 1.00 92.69 86 SER A O 1
ATOM 619 N N . HIS A 1 87 ? 4.643 -4.187 -14.680 1.00 93.00 87 HIS A N 1
ATOM 620 C CA . HIS A 1 87 ? 3.546 -3.270 -14.388 1.00 93.00 87 HIS A CA 1
ATOM 621 C C . HIS A 1 87 ? 2.236 -3.967 -14.005 1.00 93.00 87 HIS A C 1
ATOM 623 O O . HIS A 1 87 ? 1.546 -3.560 -13.070 1.00 93.00 87 HIS A O 1
ATOM 629 N N . PHE A 1 88 ? 1.897 -5.060 -14.692 1.00 94.31 88 PHE A N 1
ATOM 630 C CA . PHE A 1 88 ? 0.684 -5.825 -14.397 1.00 94.31 88 PHE A CA 1
ATOM 631 C C . PHE A 1 88 ? 0.675 -6.347 -12.949 1.00 94.31 88 PHE A C 1
ATOM 633 O O . PHE A 1 88 ? -0.376 -6.382 -12.309 1.00 94.31 88 PHE A O 1
ATOM 640 N N . MET A 1 89 ? 1.844 -6.694 -12.399 1.00 95.69 89 MET A N 1
ATOM 641 C CA . MET A 1 89 ? 1.972 -7.191 -11.031 1.00 95.69 89 MET A CA 1
ATOM 642 C C . MET A 1 89 ? 1.688 -6.091 -10.006 1.00 95.69 89 MET A C 1
ATOM 644 O O . MET A 1 89 ? 1.031 -6.351 -8.998 1.00 95.69 89 MET A O 1
ATOM 648 N N . TRP A 1 90 ? 2.094 -4.847 -10.287 1.00 95.69 90 TRP A N 1
ATOM 649 C CA . TRP A 1 90 ? 1.701 -3.693 -9.473 1.00 95.69 90 TRP A CA 1
ATOM 650 C C . TRP A 1 90 ? 0.168 -3.568 -9.406 1.00 95.69 90 TRP A C 1
ATOM 652 O O . TRP A 1 90 ? -0.394 -3.448 -8.316 1.00 95.69 90 TRP A O 1
ATOM 662 N N . HIS A 1 91 ? -0.548 -3.685 -10.528 1.00 96.44 91 HIS A N 1
ATOM 663 C CA . HIS A 1 91 ? -2.017 -3.636 -10.515 1.00 96.44 91 HIS A CA 1
ATOM 664 C C . HIS A 1 91 ? -2.657 -4.787 -9.732 1.00 96.44 91 HIS A C 1
ATOM 666 O O . HIS A 1 91 ? -3.539 -4.548 -8.903 1.00 96.44 91 HIS A O 1
ATOM 672 N N . VAL A 1 92 ? -2.199 -6.022 -9.952 1.00 98.19 92 VAL A N 1
ATOM 673 C CA . VAL A 1 92 ? -2.728 -7.206 -9.258 1.00 98.19 92 VAL A CA 1
ATOM 674 C C . VAL A 1 92 ? -2.525 -7.091 -7.747 1.00 98.19 92 VAL A C 1
ATOM 676 O O . VAL A 1 92 ? -3.462 -7.322 -6.980 1.00 98.19 92 VAL A O 1
ATOM 679 N N . LEU A 1 93 ? -1.338 -6.669 -7.303 1.00 98.12 93 LEU A N 1
ATOM 680 C CA . LEU A 1 93 ? -1.042 -6.505 -5.881 1.00 98.12 93 LEU A CA 1
ATOM 681 C C . LEU A 1 93 ? -1.798 -5.328 -5.255 1.00 98.12 93 LEU A C 1
ATOM 683 O O . LEU A 1 93 ? -2.210 -5.432 -4.103 1.00 98.12 93 LEU A O 1
ATOM 687 N N . ASN A 1 94 ? -2.063 -4.243 -5.992 1.00 97.69 94 ASN A N 1
ATOM 688 C CA . ASN A 1 94 ? -2.969 -3.193 -5.507 1.00 97.69 94 ASN A CA 1
ATOM 689 C C . ASN A 1 94 ? -4.395 -3.721 -5.319 1.00 97.69 94 ASN A C 1
ATOM 691 O O . ASN A 1 94 ? -5.008 -3.464 -4.284 1.00 97.69 94 ASN A O 1
ATOM 695 N N . GLY A 1 95 ? -4.908 -4.504 -6.273 1.00 97.69 95 GLY A N 1
ATOM 696 C CA . GLY A 1 95 ? -6.208 -5.164 -6.137 1.00 97.69 95 GLY A CA 1
ATOM 697 C C . GLY A 1 95 ? -6.255 -6.091 -4.919 1.00 97.69 95 GLY A C 1
ATOM 698 O O . GLY A 1 95 ? -7.194 -6.030 -4.126 1.00 97.69 95 GLY A O 1
ATOM 699 N N . ALA A 1 96 ? -5.203 -6.888 -4.712 1.00 98.50 96 ALA A N 1
ATOM 700 C CA . ALA A 1 96 ? -5.071 -7.759 -3.548 1.00 98.50 96 ALA A CA 1
ATOM 701 C C . ALA A 1 96 ? -4.998 -6.970 -2.229 1.00 98.50 96 ALA A C 1
ATOM 703 O O . ALA A 1 96 ? -5.681 -7.322 -1.269 1.00 98.50 96 ALA A O 1
ATOM 704 N N . MET A 1 97 ? -4.229 -5.877 -2.179 1.00 98.12 97 MET A N 1
ATOM 705 C CA . MET A 1 97 ? -4.169 -4.981 -1.02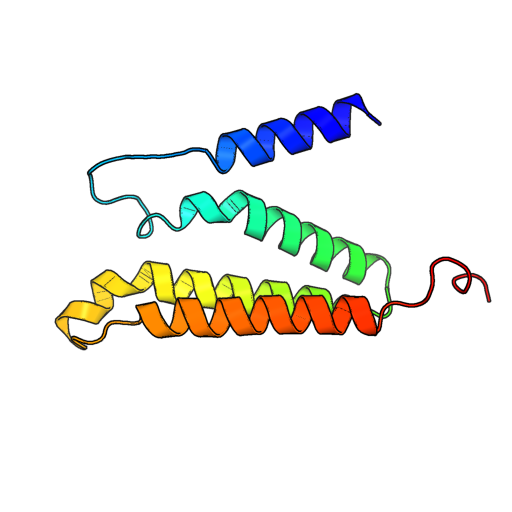0 1.00 98.12 97 MET A CA 1
ATOM 706 C C . MET A 1 97 ? -5.562 -4.443 -0.671 1.00 98.12 97 MET A C 1
ATOM 708 O O . MET A 1 97 ? -5.977 -4.534 0.486 1.00 98.12 97 MET A O 1
ATOM 712 N N . VAL A 1 98 ? -6.302 -3.918 -1.655 1.00 97.69 98 VAL A N 1
ATOM 713 C CA . VAL A 1 98 ? -7.672 -3.423 -1.445 1.00 97.69 98 VAL A CA 1
ATOM 714 C C . VAL A 1 98 ? -8.577 -4.547 -0.952 1.00 97.69 98 VAL A C 1
ATOM 716 O O . VAL A 1 98 ? -9.304 -4.357 0.021 1.00 97.69 98 VAL A O 1
ATOM 719 N N . ALA A 1 99 ? -8.500 -5.735 -1.554 1.00 98.00 99 ALA A N 1
ATOM 720 C CA . ALA A 1 99 ? -9.271 -6.888 -1.105 1.00 98.00 99 ALA A CA 1
ATOM 721 C C . ALA A 1 99 ? -8.976 -7.229 0.366 1.00 98.00 99 ALA A C 1
ATOM 723 O O . ALA A 1 99 ? -9.911 -7.408 1.141 1.00 98.00 99 ALA A O 1
ATOM 724 N N . ILE A 1 100 ? -7.708 -7.246 0.790 1.00 97.88 100 ILE A N 1
ATOM 725 C CA . ILE A 1 100 ? -7.316 -7.484 2.191 1.00 97.88 100 ILE A CA 1
ATOM 726 C C . ILE A 1 100 ? -7.916 -6.421 3.121 1.00 97.88 100 ILE A C 1
ATOM 728 O O . ILE A 1 100 ? -8.474 -6.772 4.161 1.00 97.88 100 ILE A O 1
ATOM 732 N N . LEU A 1 101 ? -7.849 -5.138 2.752 1.00 95.88 101 LEU A N 1
ATOM 733 C CA . LEU A 1 101 ? -8.431 -4.045 3.542 1.00 95.88 101 LEU A CA 1
ATOM 734 C C . LEU A 1 101 ? -9.960 -4.148 3.640 1.00 95.88 101 LEU A C 1
ATOM 736 O O . LEU A 1 101 ? -10.530 -3.913 4.705 1.00 95.88 101 LEU A O 1
ATOM 740 N N . LEU A 1 102 ? -10.637 -4.560 2.568 1.00 96.69 102 LEU A N 1
ATOM 741 C CA . LEU A 1 102 ? -12.080 -4.806 2.592 1.00 96.69 102 LEU A CA 1
ATOM 742 C C . LEU A 1 102 ? -12.431 -6.010 3.476 1.00 96.69 102 LEU A C 1
ATOM 744 O O . LEU A 1 102 ? -13.355 -5.935 4.283 1.00 96.69 102 LEU A O 1
ATOM 748 N N . GLN A 1 103 ? -11.668 -7.103 3.398 1.00 95.88 103 GLN A N 1
ATOM 749 C CA . GLN A 1 103 ? -11.860 -8.263 4.275 1.00 95.88 103 GLN A CA 1
ATOM 750 C C . GLN A 1 103 ? -11.597 -7.916 5.749 1.00 95.88 103 GLN A C 1
ATOM 752 O O . GLN A 1 103 ? -12.285 -8.445 6.627 1.00 95.88 103 GLN A O 1
ATOM 757 N N . MET A 1 104 ? -10.644 -7.015 6.016 1.00 93.75 104 MET A N 1
ATOM 758 C CA . MET A 1 104 ? -10.389 -6.444 7.339 1.00 93.75 104 MET A CA 1
ATOM 759 C C . MET A 1 104 ? -11.602 -5.667 7.851 1.00 93.75 104 MET A C 1
ATOM 761 O O . MET A 1 104 ? -12.011 -5.881 8.989 1.00 93.75 104 MET A O 1
ATOM 765 N N . LEU A 1 105 ? -12.187 -4.803 7.016 1.00 92.25 105 LEU A N 1
ATOM 766 C CA . LEU A 1 105 ? -13.373 -4.019 7.358 1.00 92.25 105 LEU A CA 1
ATOM 767 C C . LEU A 1 105 ? -14.575 -4.920 7.667 1.00 92.25 105 LEU A C 1
ATOM 769 O O . LEU A 1 105 ? -15.233 -4.732 8.684 1.00 92.25 105 LEU A O 1
ATOM 773 N N . VAL A 1 106 ? -14.821 -5.938 6.838 1.00 93.62 106 VAL A N 1
ATOM 774 C CA . VAL A 1 106 ? -15.931 -6.892 7.024 1.00 93.62 106 VAL A CA 1
ATOM 775 C C . VAL A 1 106 ? -15.772 -7.725 8.302 1.00 93.62 106 VAL A C 1
ATOM 777 O O . VAL A 1 106 ? -16.762 -8.087 8.930 1.00 93.62 106 VAL A O 1
ATOM 780 N N . ARG A 1 107 ? -14.535 -8.028 8.713 1.00 89.75 107 ARG A N 1
ATOM 781 C CA . ARG A 1 107 ? -14.238 -8.786 9.944 1.00 89.75 107 ARG A CA 1
ATOM 782 C C . ARG A 1 107 ? -14.048 -7.906 11.173 1.00 89.75 107 ARG A C 1
ATOM 784 O O . ARG A 1 107 ? -13.793 -8.437 12.257 1.00 89.75 107 ARG A O 1
ATOM 791 N N . ALA A 1 108 ? -14.121 -6.587 11.026 1.00 87.56 108 ALA A N 1
ATOM 792 C CA . ALA A 1 108 ? -13.924 -5.688 12.142 1.00 87.56 108 ALA A CA 1
ATOM 793 C C . ALA A 1 108 ? -15.051 -5.866 13.172 1.00 87.56 108 ALA A C 1
ATOM 795 O O . ALA A 1 108 ? -16.226 -5.868 12.797 1.00 87.56 108 ALA A O 1
ATOM 796 N N . PRO A 1 109 ? -14.733 -6.007 14.472 1.00 81.38 109 PRO A N 1
ATOM 797 C CA . PRO A 1 109 ? -15.757 -6.021 15.505 1.00 81.38 109 PRO A CA 1
ATOM 798 C C . PRO A 1 109 ? -16.587 -4.734 15.456 1.00 81.38 109 PRO A C 1
ATOM 800 O O . PRO A 1 109 ? -16.036 -3.642 15.307 1.00 81.38 109 PRO A O 1
ATOM 803 N N . ALA A 1 110 ? -17.908 -4.847 15.623 1.00 76.44 110 ALA A N 1
ATOM 804 C CA . ALA A 1 110 ? -18.772 -3.677 15.741 1.00 76.44 110 ALA A CA 1
ATOM 805 C C . ALA A 1 110 ? -18.308 -2.791 16.910 1.00 76.44 110 ALA A C 1
ATOM 807 O O . ALA A 1 110 ? -17.954 -3.295 17.981 1.00 76.44 110 ALA A O 1
ATOM 808 N N . VAL A 1 111 ? -18.368 -1.472 16.712 1.00 64.81 111 VAL A N 1
ATOM 809 C CA . VAL A 1 111 ? -17.801 -0.426 17.589 1.00 64.81 111 VAL A CA 1
ATOM 810 C C . VAL A 1 111 ? -18.303 -0.476 19.055 1.00 64.81 111 VAL A C 1
ATOM 812 O O . VAL A 1 111 ? -17.733 0.179 19.918 1.00 64.81 111 VAL A O 1
ATOM 815 N N . GLY A 1 112 ? -19.288 -1.316 19.396 1.00 58.72 112 GLY A N 1
ATOM 816 C CA . GLY A 1 112 ? -19.814 -1.495 20.759 1.00 58.72 112 GLY A CA 1
ATOM 817 C C . GLY A 1 112 ? -19.351 -2.735 21.545 1.00 58.72 112 GLY A C 1
ATOM 818 O O . GLY A 1 112 ? -19.634 -2.810 22.736 1.00 58.72 112 GLY A O 1
ATOM 819 N N . ARG A 1 113 ? -18.653 -3.713 20.944 1.00 58.56 113 ARG A N 1
ATOM 820 C CA . ARG A 1 113 ? -18.294 -4.990 21.623 1.00 58.56 113 ARG A CA 1
ATOM 821 C C . ARG A 1 113 ? -16.896 -5.029 22.256 1.00 58.56 113 ARG A C 1
ATOM 823 O O . ARG A 1 113 ? -16.451 -6.086 22.681 1.00 58.56 113 ARG A O 1
ATOM 830 N N . MET A 1 114 ? -16.204 -3.894 22.343 1.00 55.94 114 MET A N 1
ATOM 831 C CA . MET A 1 114 ? -14.812 -3.818 22.822 1.00 55.94 114 MET A CA 1
ATOM 832 C C . MET A 1 114 ? -14.656 -3.724 24.353 1.00 55.94 114 MET A C 1
ATOM 834 O O . MET A 1 114 ? -13.601 -3.325 24.839 1.00 55.94 114 MET A O 1
ATOM 838 N N . ARG A 1 115 ? -15.685 -4.082 25.127 1.00 47.97 115 ARG A N 1
ATOM 839 C CA . ARG A 1 115 ? -15.584 -4.252 26.581 1.00 47.97 115 ARG A CA 1
ATOM 840 C C . ARG A 1 115 ? -16.085 -5.642 26.960 1.00 47.97 115 ARG A C 1
ATOM 842 O O . ARG A 1 115 ? -17.293 -5.860 27.004 1.00 47.97 115 ARG A O 1
ATOM 849 N N . ALA A 1 116 ? -15.150 -6.545 27.210 1.00 43.31 116 ALA A N 1
ATOM 850 C CA . ALA A 1 116 ? -15.303 -7.703 28.077 1.00 43.31 116 ALA A CA 1
ATOM 851 C C . ALA A 1 116 ? -13.967 -7.882 28.800 1.00 43.31 116 ALA A C 1
ATOM 853 O O . ALA A 1 116 ? -12.932 -7.788 28.099 1.00 43.31 116 ALA A O 1
#

Secondary structure (DSSP, 8-state):
-HHHHHHHHHHHHHHH-----SS--GGGGGGGGHHHHHHHHHHHHHHHHTT-TTHHHHHHHHHHHHHHHHHHHHHHHHHTTSTT-SHHHHHHHHHHHHHHHHHHHHTSPPTT----

Foldseek 3Di:
DVVVVVVLVVVLVVQLPPDDDPDCPQLLPLSSCVSVLVVLVVVLVVCVVVVHPLSVLSVVLSVLQVVLSVQNSCFVVCCVVPVVGSNVVSVVSNVVSVVSVVVSVVPDPDPPPPDD

Organism: NCBI:txid1077947

Mean predicted aligned error: 9.26 Å

pLDDT: mean 82.41, std 15.98, range [43.31, 98.5]